Protein AF-A0AAV5TNG4-F1 (afdb_monomer)

Nearest PDB structures (foldseek):
  4ysm-assembly2_B  TM=7.102E-01  e=3.622E-01  Eimeria tenella
  7pjd-assembly3_C  TM=7.532E-01  e=1.920E+00  Bombyx mori
  7pjd-assembly6_F  TM=7.619E-01  e=2.163E+00  Bombyx mori
  5bpj-assembly1_A  TM=7.374E-01  e=2.436E+00  Beroe abyssicola
  7wr5-assembly1_B  TM=5.360E-01  e=6.191E-01  Homo sapiens

Secondary structure (DSSP, 8-state):
--HHHHHHHHHHHHHHHHHHHHHH-----PPS-SSPPPHHHHHHHHHH-SS-SSEE-HHHHTTTTTT--HHHHHHHHHHH--SS-SSSEEHHHHHH-TTT--

Structure (mmCIF, N/CA/C/O backbone):
data_AF-A0AAV5TNG4-F1
#
_entry.id   AF-A0AAV5TNG4-F1
#
loop_
_atom_site.group_PDB
_atom_site.id
_atom_site.type_symbol
_atom_site.label_atom_id
_atom_site.label_alt_id
_atom_site.label_comp_id
_atom_site.label_asym_id
_atom_site.label_entity_id
_atom_site.label_seq_id
_atom_site.pdbx_PDB_ins_code
_atom_site.Cartn_x
_atom_site.Cartn_y
_atom_site.Cartn_z
_atom_site.occupancy
_atom_site.B_iso_or_equiv
_atom_site.auth_seq_id
_atom_site.auth_comp_id
_atom_site.auth_asym_id
_atom_site.auth_atom_id
_atom_site.pdbx_PDB_model_num
ATOM 1 N N . CYS A 1 1 ? 5.721 2.495 -16.592 1.00 83.38 1 CYS A N 1
ATOM 2 C CA . CYS A 1 1 ? 5.482 3.622 -15.697 1.00 83.38 1 CYS A CA 1
ATOM 3 C C . CYS A 1 1 ? 6.825 4.276 -15.445 1.00 83.38 1 CYS A C 1
ATOM 5 O O . CYS A 1 1 ? 7.835 3.580 -15.413 1.00 83.38 1 CYS A O 1
ATOM 7 N N . SER A 1 2 ? 6.889 5.601 -15.359 1.00 88.12 2 SER A N 1
ATOM 8 C CA . SER A 1 2 ? 8.115 6.269 -14.910 1.00 88.12 2 SER A CA 1
ATOM 9 C C . SER A 1 2 ? 8.222 6.209 -13.383 1.00 88.12 2 SER A C 1
ATOM 11 O O . SER A 1 2 ? 7.203 6.202 -12.696 1.00 88.12 2 SER A O 1
ATOM 13 N N . MET A 1 3 ? 9.440 6.245 -12.833 1.00 86.12 3 MET A N 1
ATOM 14 C CA . MET A 1 3 ? 9.638 6.250 -11.374 1.00 86.12 3 MET A CA 1
ATOM 15 C C . MET A 1 3 ? 8.903 7.416 -10.687 1.00 86.12 3 MET A C 1
ATOM 17 O O . MET A 1 3 ? 8.356 7.270 -9.600 1.00 86.12 3 MET A O 1
ATOM 21 N N . ASN A 1 4 ? 8.796 8.566 -11.361 1.00 87.75 4 ASN A N 1
ATOM 22 C CA . ASN A 1 4 ? 8.008 9.705 -10.881 1.00 87.75 4 ASN A CA 1
ATOM 23 C C . ASN A 1 4 ? 6.515 9.378 -10.735 1.00 87.75 4 ASN A C 1
ATOM 25 O O . ASN A 1 4 ? 5.850 9.893 -9.839 1.00 87.75 4 ASN A O 1
ATOM 29 N N . GLU A 1 5 ? 5.968 8.546 -11.620 1.00 87.25 5 GLU A N 1
ATOM 30 C CA . GLU A 1 5 ? 4.573 8.124 -11.549 1.00 87.25 5 GLU A CA 1
ATOM 31 C C . GLU A 1 5 ? 4.349 7.089 -10.442 1.00 87.25 5 GLU A C 1
ATOM 33 O O . GLU A 1 5 ? 3.346 7.205 -9.738 1.00 87.25 5 GLU A O 1
ATOM 38 N N . VAL A 1 6 ? 5.286 6.153 -10.239 1.00 87.25 6 VAL A N 1
ATOM 39 C CA . VAL A 1 6 ? 5.261 5.180 -9.127 1.00 87.25 6 VAL A CA 1
ATOM 40 C C . VAL A 1 6 ? 5.341 5.903 -7.780 1.00 87.25 6 VAL A C 1
ATOM 42 O O . VAL A 1 6 ? 4.446 5.756 -6.949 1.00 87.25 6 VAL A O 1
ATOM 45 N N . ASN A 1 7 ? 6.311 6.807 -7.614 1.00 86.44 7 ASN A N 1
ATOM 46 C CA . ASN A 1 7 ? 6.413 7.677 -6.435 1.00 86.44 7 ASN A CA 1
ATOM 47 C C . ASN A 1 7 ? 5.150 8.524 -6.243 1.00 86.44 7 ASN A C 1
ATOM 49 O O . ASN A 1 7 ? 4.711 8.774 -5.126 1.00 86.44 7 ASN A O 1
ATOM 53 N N . GLY A 1 8 ? 4.525 8.960 -7.338 1.00 85.50 8 GLY A N 1
ATOM 54 C CA . GLY A 1 8 ? 3.255 9.672 -7.289 1.00 85.50 8 GLY A CA 1
ATOM 55 C C . GLY A 1 8 ? 2.109 8.826 -6.726 1.00 85.50 8 GLY A C 1
ATOM 56 O O . GLY A 1 8 ? 1.241 9.380 -6.055 1.00 85.50 8 GLY A O 1
ATOM 57 N N . VAL A 1 9 ? 2.071 7.517 -6.999 1.00 82.56 9 VAL A N 1
ATOM 58 C CA . VAL A 1 9 ? 1.090 6.586 -6.409 1.00 82.56 9 VAL A CA 1
ATOM 59 C C . VAL A 1 9 ? 1.332 6.456 -4.906 1.00 82.56 9 VAL A C 1
ATOM 61 O O . VAL A 1 9 ? 0.407 6.712 -4.135 1.00 82.56 9 VAL A O 1
ATOM 64 N N . ALA A 1 10 ? 2.571 6.170 -4.500 1.00 81.88 10 ALA A N 1
ATOM 65 C CA . ALA A 1 10 ? 2.954 6.027 -3.095 1.00 81.88 10 ALA A CA 1
ATOM 66 C C . ALA A 1 10 ? 2.693 7.310 -2.279 1.00 81.88 10 ALA A C 1
ATOM 68 O O . ALA A 1 10 ? 2.022 7.279 -1.251 1.00 81.88 10 ALA A O 1
ATOM 69 N N . ASN A 1 11 ? 3.084 8.478 -2.796 1.00 82.94 11 ASN A N 1
ATOM 70 C CA . ASN A 1 11 ? 2.843 9.758 -2.125 1.00 82.94 11 ASN A CA 1
ATOM 71 C C . ASN A 1 11 ? 1.351 10.063 -1.944 1.00 82.94 11 ASN A C 1
ATOM 73 O O . ASN A 1 11 ? 0.944 10.582 -0.907 1.00 82.94 11 ASN A O 1
ATOM 77 N N . ARG A 1 12 ? 0.506 9.752 -2.938 1.00 81.19 12 ARG A N 1
ATOM 78 C CA . ARG A 1 12 ? -0.948 9.944 -2.799 1.00 81.19 12 ARG A CA 1
ATOM 79 C C . ARG A 1 12 ? -1.533 9.038 -1.723 1.00 81.19 12 ARG A C 1
ATOM 81 O O . ARG A 1 12 ? -2.407 9.489 -0.987 1.00 81.19 12 ARG A O 1
ATOM 88 N N . LEU A 1 13 ? -1.045 7.804 -1.630 1.00 76.44 13 LEU A N 1
ATOM 89 C CA . LEU A 1 13 ? -1.436 6.865 -0.589 1.00 76.44 13 LEU A CA 1
ATOM 90 C C . LEU A 1 13 ? -1.077 7.401 0.803 1.00 76.44 13 LEU A C 1
ATOM 92 O O . LEU A 1 13 ? -1.952 7.464 1.662 1.00 76.44 13 LEU A O 1
ATOM 96 N N . LEU A 1 14 ? 0.164 7.850 1.004 1.00 75.44 14 LEU A N 1
ATOM 97 C CA . LEU A 1 14 ? 0.624 8.418 2.277 1.00 75.44 14 LEU A CA 1
ATOM 98 C C . LEU A 1 14 ? -0.117 9.713 2.657 1.00 75.44 14 LEU A C 1
ATOM 100 O O . LEU A 1 14 ? -0.401 9.973 3.825 1.00 75.44 14 LEU A O 1
ATOM 104 N N . LEU A 1 15 ? -0.456 10.555 1.680 1.00 76.12 15 LEU A N 1
ATOM 105 C CA . LEU A 1 15 ? -1.244 11.765 1.934 1.00 76.12 15 LEU A CA 1
ATOM 106 C C . LEU A 1 15 ? -2.677 11.427 2.347 1.00 76.12 15 LEU A C 1
ATOM 108 O O . LEU A 1 15 ? -3.189 11.988 3.318 1.00 76.12 15 LEU A O 1
ATOM 112 N N . TRP A 1 16 ? -3.315 10.504 1.625 1.00 73.62 16 TRP A N 1
ATOM 113 C CA . TRP A 1 16 ? -4.653 10.032 1.960 1.00 73.62 16 TRP A CA 1
ATOM 114 C C . TRP A 1 16 ? -4.667 9.369 3.337 1.00 73.62 16 TRP A C 1
ATOM 116 O O . TRP A 1 16 ? -5.536 9.664 4.153 1.00 73.62 16 TRP A O 1
ATOM 126 N N . SER A 1 17 ? -3.671 8.542 3.639 1.00 70.81 17 SER A N 1
ATOM 127 C CA . SER A 1 17 ? -3.599 7.841 4.911 1.00 70.81 17 SER A CA 1
ATOM 128 C C . SER A 1 17 ? -3.462 8.755 6.104 1.00 70.81 17 SER A C 1
ATOM 130 O O . SER A 1 17 ? -4.199 8.595 7.066 1.00 70.81 17 SER A O 1
ATOM 132 N N . ASN A 1 18 ? -2.582 9.750 6.035 1.00 69.94 18 ASN A N 1
ATOM 133 C CA . ASN A 1 18 ? -2.420 10.711 7.112 1.00 69.94 18 ASN A CA 1
ATOM 134 C C . ASN A 1 18 ? -3.714 11.502 7.335 1.00 69.94 18 ASN A C 1
ATOM 136 O O . ASN A 1 18 ? -4.076 11.769 8.478 1.00 69.94 18 ASN A O 1
ATOM 140 N N . GLN A 1 19 ? -4.445 11.817 6.260 1.00 71.38 19 GLN A N 1
ATOM 141 C CA . GLN A 1 19 ? -5.730 12.502 6.350 1.00 71.38 19 GLN A CA 1
ATOM 142 C C . GLN A 1 19 ? -6.834 1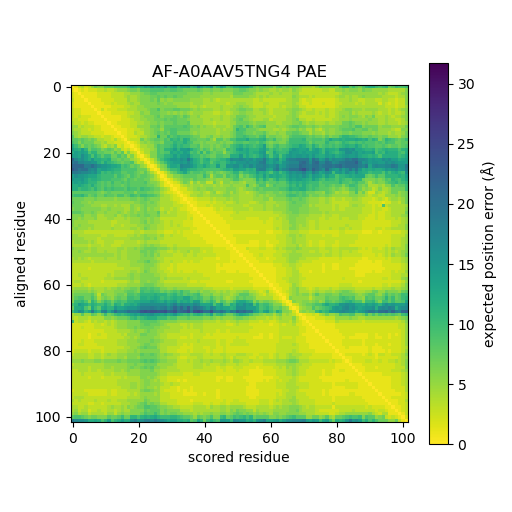1.622 6.950 1.00 71.38 19 GLN A C 1
ATOM 144 O O . GLN A 1 19 ? -7.645 12.120 7.728 1.00 71.38 19 GLN A O 1
ATOM 149 N N . ILE A 1 20 ? -6.922 10.340 6.585 1.00 68.06 20 ILE A N 1
ATOM 150 C CA . ILE A 1 20 ? -7.987 9.469 7.098 1.00 68.06 20 ILE A CA 1
ATOM 151 C C . ILE A 1 20 ? -7.643 8.910 8.480 1.00 68.06 20 ILE A C 1
ATOM 153 O O . ILE A 1 20 ? -8.508 8.924 9.351 1.00 68.06 20 ILE A O 1
ATOM 157 N N . HIS A 1 21 ? -6.396 8.508 8.728 1.00 66.31 21 HIS A N 1
ATOM 158 C CA . HIS A 1 21 ? -5.957 7.996 10.027 1.00 66.31 21 HIS A CA 1
ATOM 159 C C . HIS A 1 21 ? -6.093 9.054 11.133 1.00 66.31 21 HIS A C 1
ATOM 161 O O . HIS A 1 21 ? -6.603 8.753 12.212 1.00 66.31 21 HIS A O 1
ATOM 167 N N . SER A 1 22 ? -5.763 10.328 10.856 1.00 63.56 22 SER A N 1
ATOM 168 C CA . SER A 1 22 ? -5.993 11.405 11.834 1.00 6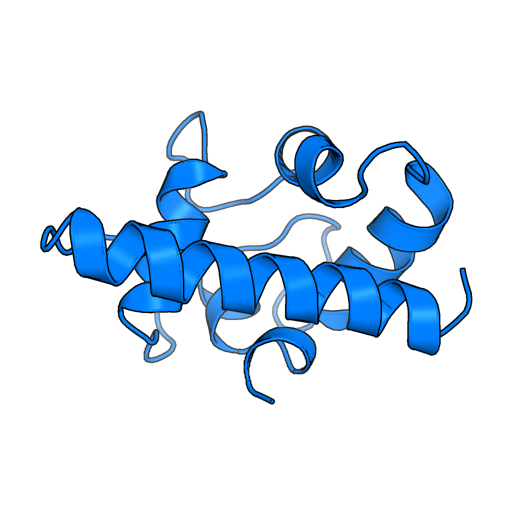3.56 22 SER A CA 1
ATOM 169 C C . SER A 1 22 ? -7.474 11.600 12.169 1.00 63.56 22 SER A C 1
ATOM 171 O O . SER A 1 22 ? -7.800 12.119 13.233 1.00 63.56 22 SER A O 1
ATOM 173 N N . ASN A 1 23 ? -8.368 11.228 11.248 1.00 60.34 23 ASN A N 1
ATOM 174 C CA . ASN A 1 23 ? -9.813 11.348 11.412 1.00 60.34 23 ASN A CA 1
ATOM 175 C C . ASN A 1 23 ? -10.446 10.092 12.028 1.00 60.34 23 ASN A C 1
ATOM 177 O O . ASN A 1 23 ? -11.500 10.212 12.649 1.00 60.34 23 ASN A O 1
ATOM 181 N N . SER A 1 24 ? -9.842 8.909 11.859 1.00 63.28 24 SER A N 1
ATOM 182 C CA . SER A 1 24 ? -10.340 7.666 12.453 1.00 63.28 24 SER A CA 1
ATOM 183 C C . SER A 1 24 ? -9.960 7.557 13.927 1.00 63.28 24 SER A C 1
ATOM 185 O O . SER A 1 24 ? -10.811 7.182 14.728 1.00 63.28 24 SER A O 1
ATOM 187 N N . GLY A 1 25 ? -8.717 7.895 14.297 1.00 62.72 25 GLY A N 1
ATOM 188 C CA . GLY A 1 25 ? -8.205 7.760 15.668 1.00 62.72 25 GLY A CA 1
ATOM 189 C C . GLY A 1 25 ? -8.259 6.328 16.220 1.00 62.72 25 GLY A C 1
ATOM 190 O O . GLY A 1 25 ? -8.239 6.143 17.436 1.00 62.72 25 GLY A O 1
ATOM 191 N N . ILE A 1 26 ? -8.387 5.330 15.339 1.00 64.88 26 ILE A N 1
ATOM 192 C CA . ILE A 1 26 ? -8.482 3.910 15.683 1.00 64.88 26 ILE A CA 1
ATOM 193 C C . ILE A 1 26 ? -7.242 3.219 15.131 1.00 64.88 26 ILE A C 1
ATOM 195 O O . ILE A 1 26 ? -7.115 3.072 13.916 1.00 64.88 26 ILE A O 1
ATOM 199 N N . ASP A 1 27 ? -6.377 2.758 16.029 1.00 68.44 27 ASP A N 1
ATOM 200 C CA . ASP A 1 27 ? -5.309 1.825 15.686 1.00 68.44 27 ASP A CA 1
ATOM 201 C C . ASP A 1 27 ? -5.923 0.453 15.372 1.00 68.44 27 ASP A C 1
ATOM 203 O O . ASP A 1 27 ? -6.832 -0.011 16.070 1.00 68.44 27 ASP A O 1
ATOM 207 N N . VAL A 1 28 ? -5.431 -0.208 14.323 1.00 71.56 28 VAL A N 1
ATOM 208 C CA . VAL A 1 28 ? -5.894 -1.547 13.936 1.00 71.56 28 VAL A CA 1
ATOM 209 C C . VAL A 1 28 ? -4.899 -2.585 14.432 1.00 71.56 28 VAL A C 1
ATOM 211 O O . VAL A 1 28 ? -3.687 -2.412 14.301 1.00 71.56 28 VAL A O 1
ATOM 214 N N . ALA A 1 29 ? -5.412 -3.669 15.014 1.00 71.44 29 ALA A N 1
ATOM 215 C CA . ALA A 1 29 ? -4.588 -4.823 15.338 1.00 71.44 29 ALA A CA 1
ATOM 216 C C . ALA A 1 29 ? -4.214 -5.534 14.037 1.00 71.44 29 ALA A C 1
ATOM 218 O O . ALA A 1 29 ? -5.078 -6.052 13.334 1.00 71.44 29 ALA A O 1
ATOM 219 N N . LEU A 1 30 ? -2.925 -5.527 13.728 1.00 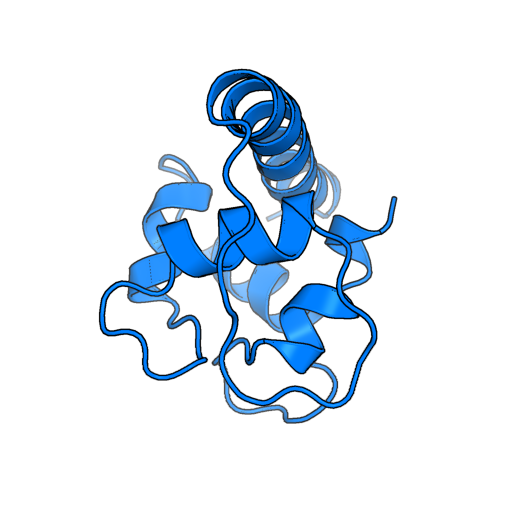74.56 30 LEU A N 1
ATOM 220 C CA . LEU A 1 30 ? -2.384 -6.189 12.557 1.00 74.56 30 LEU A CA 1
ATOM 221 C C . LEU A 1 30 ? -2.236 -7.703 12.774 1.00 74.56 30 LEU A C 1
ATOM 223 O O . LEU A 1 30 ? -2.056 -8.141 13.919 1.00 74.56 30 LEU A O 1
ATOM 227 N N . PRO A 1 31 ? -2.220 -8.496 11.688 1.00 78.69 31 PRO A N 1
ATOM 228 C CA . PRO A 1 31 ? -1.659 -9.841 11.703 1.00 78.69 31 PRO A CA 1
ATOM 229 C C . PRO A 1 31 ? -0.234 -9.863 12.281 1.00 78.69 31 PRO A C 1
ATOM 231 O O . PRO A 1 31 ? 0.443 -8.834 12.392 1.00 78.69 31 PRO A O 1
ATOM 234 N N . SER A 1 32 ? 0.223 -11.052 12.683 1.00 81.88 32 SER A N 1
ATOM 235 C CA . SER A 1 32 ? 1.571 -11.232 13.231 1.00 81.88 32 SER A CA 1
ATOM 236 C C . SER A 1 32 ? 2.622 -10.766 12.225 1.00 81.88 32 SER A C 1
ATOM 238 O O . SER A 1 32 ? 2.652 -11.265 11.107 1.00 81.88 32 SER A O 1
ATOM 240 N N . HIS A 1 33 ? 3.495 -9.859 12.653 1.00 84.75 33 HIS A N 1
ATOM 241 C CA . HIS A 1 33 ? 4.532 -9.242 11.828 1.00 84.75 33 HIS A CA 1
ATOM 242 C C . HIS A 1 33 ? 5.823 -9.082 12.640 1.00 84.75 33 HIS A C 1
ATOM 244 O O . HIS A 1 33 ? 5.787 -8.996 13.873 1.00 84.75 33 HIS A O 1
ATOM 250 N N . SER A 1 34 ? 6.965 -9.095 11.959 1.00 88.44 34 SER A N 1
ATOM 251 C CA . SER A 1 34 ? 8.303 -9.054 12.558 1.00 88.44 34 SER A CA 1
ATOM 252 C C . SER A 1 34 ? 8.952 -7.669 12.483 1.00 88.44 34 SER A C 1
ATOM 254 O O . SER A 1 34 ? 9.868 -7.385 13.260 1.00 88.44 34 SER A O 1
ATOM 256 N N . ILE A 1 35 ? 8.491 -6.808 11.572 1.00 88.56 35 ILE A N 1
ATOM 257 C CA . ILE A 1 35 ? 9.061 -5.483 11.308 1.00 88.56 35 ILE A CA 1
ATOM 258 C C . ILE A 1 35 ? 8.221 -4.392 11.979 1.00 88.56 35 ILE A C 1
ATOM 260 O O . ILE A 1 35 ? 7.008 -4.350 11.786 1.00 88.56 35 ILE A O 1
ATOM 264 N N . PRO A 1 36 ? 8.822 -3.469 12.759 1.00 87.44 36 PRO A N 1
ATOM 265 C CA . PRO A 1 36 ? 8.081 -2.366 13.360 1.00 87.44 36 PRO A CA 1
ATOM 266 C C . PRO A 1 36 ? 7.309 -1.564 12.310 1.00 87.44 36 PRO A C 1
ATOM 268 O O . PRO A 1 36 ? 7.905 -0.912 11.457 1.00 87.44 36 PRO A O 1
ATOM 271 N N . CYS A 1 37 ? 5.983 -1.567 12.412 1.00 85.81 37 CYS A N 1
ATOM 272 C CA . CYS A 1 37 ? 5.142 -0.849 11.469 1.00 85.81 37 CYS A CA 1
ATOM 273 C C . CYS A 1 37 ? 4.705 0.509 12.011 1.00 85.81 37 CYS A C 1
ATOM 275 O O . CYS A 1 37 ? 4.235 0.625 13.147 1.00 85.81 37 CYS A O 1
ATOM 277 N N . HIS A 1 38 ? 4.801 1.551 11.185 1.00 83.50 38 HIS A N 1
ATOM 278 C CA . HIS A 1 38 ? 4.226 2.844 11.537 1.00 83.50 38 HIS A CA 1
ATOM 279 C C . HIS A 1 38 ? 2.687 2.728 11.632 1.00 83.50 38 HIS A C 1
ATOM 281 O O . HIS A 1 38 ? 2.081 2.181 10.708 1.00 83.50 38 HIS A O 1
ATOM 287 N N . PRO A 1 39 ? 2.018 3.270 12.673 1.00 79.12 39 PRO A N 1
ATOM 288 C CA . PRO A 1 39 ? 0.570 3.106 12.864 1.00 79.12 39 PRO A CA 1
ATOM 289 C C . PRO A 1 39 ? -0.282 3.538 11.665 1.00 79.12 39 PRO A C 1
ATOM 291 O O . PRO A 1 39 ? -1.220 2.842 11.293 1.00 79.12 39 PRO A O 1
ATOM 294 N N . SER A 1 40 ? 0.074 4.641 10.991 1.00 76.75 40 SER A N 1
ATOM 295 C CA . SER A 1 40 ? -0.626 5.040 9.760 1.00 76.75 40 SER A CA 1
ATOM 296 C C . SER A 1 40 ? -0.442 4.020 8.632 1.00 76.75 40 SER A C 1
ATOM 298 O O . SER A 1 40 ? -1.388 3.774 7.896 1.00 76.75 40 SER A O 1
ATOM 300 N N . SER A 1 41 ? 0.741 3.411 8.493 1.00 82.69 41 SER A N 1
ATOM 301 C CA . SER A 1 41 ? 1.006 2.393 7.465 1.00 82.69 41 SER A CA 1
ATOM 302 C C . SER A 1 41 ? 0.230 1.113 7.756 1.00 82.69 41 SER A C 1
ATOM 304 O O . SER A 1 41 ? -0.420 0.584 6.858 1.00 82.69 41 SER A O 1
ATOM 306 N N . ALA A 1 42 ? 0.222 0.687 9.021 1.00 83.88 42 ALA A N 1
ATOM 307 C CA . ALA A 1 42 ? -0.587 -0.415 9.528 1.00 83.88 42 ALA A CA 1
ATOM 308 C C . ALA A 1 42 ? -2.086 -0.201 9.263 1.00 83.88 42 ALA A C 1
ATOM 310 O O . ALA A 1 42 ? -2.782 -1.081 8.757 1.00 83.88 42 ALA A O 1
ATOM 311 N N . TRP A 1 43 ? -2.586 0.999 9.561 1.00 83.06 43 TRP A N 1
ATOM 312 C CA . TRP A 1 43 ? -3.983 1.340 9.337 1.00 83.06 43 TRP A CA 1
ATOM 313 C C . TRP A 1 43 ? -4.345 1.251 7.850 1.00 83.06 43 TRP A C 1
ATOM 315 O O . TRP A 1 43 ? -5.334 0.609 7.515 1.00 83.06 43 TRP A O 1
ATOM 325 N N . ILE A 1 44 ? -3.530 1.811 6.948 1.00 84.50 44 ILE A N 1
ATOM 326 C CA . ILE A 1 44 ? -3.776 1.715 5.497 1.00 84.50 44 ILE A CA 1
ATOM 327 C C . ILE A 1 44 ? -3.795 0.271 5.029 1.00 84.50 44 ILE A C 1
ATOM 329 O O . ILE A 1 44 ? -4.683 -0.084 4.265 1.00 84.50 44 ILE A O 1
ATOM 333 N N . PHE A 1 45 ? -2.822 -0.532 5.469 1.00 89.44 45 PHE A N 1
ATOM 334 C CA . PHE A 1 45 ? -2.714 -1.935 5.090 1.00 89.44 45 PHE A CA 1
ATOM 335 C C . PHE A 1 45 ? -4.047 -2.648 5.331 1.00 89.44 45 PHE A C 1
ATOM 337 O O . PHE A 1 45 ? -4.617 -3.211 4.406 1.00 89.44 45 PHE A O 1
ATOM 344 N N . SER A 1 46 ? -4.627 -2.469 6.523 1.00 87.56 46 SER A N 1
ATOM 345 C CA . SER A 1 46 ? -5.932 -3.047 6.877 1.00 87.56 46 SER A CA 1
ATOM 346 C C . SER A 1 46 ? -7.116 -2.551 6.033 1.00 87.56 46 SER A C 1
ATOM 348 O O . SER A 1 46 ? -8.180 -3.158 6.048 1.00 87.56 46 SER A O 1
ATOM 350 N N . GLN A 1 47 ? -6.985 -1.414 5.341 1.00 86.69 47 GLN A N 1
ATOM 351 C CA . GLN A 1 47 ? -8.018 -0.939 4.414 1.00 86.69 47 GLN A CA 1
ATOM 352 C C . GLN A 1 47 ? -7.921 -1.619 3.045 1.00 86.69 47 GLN A C 1
ATOM 354 O O . GLN A 1 47 ? -8.909 -1.620 2.310 1.00 86.69 47 GLN A O 1
ATOM 359 N N . PHE A 1 48 ? -6.742 -2.139 2.689 1.00 89.06 48 PHE A N 1
ATOM 360 C CA . PHE A 1 48 ? -6.504 -2.848 1.433 1.00 89.06 48 PHE A CA 1
ATOM 361 C C . PHE A 1 48 ? -6.621 -4.363 1.580 1.00 89.06 48 PHE A C 1
ATOM 363 O O . PHE A 1 48 ? -7.131 -4.980 0.653 1.00 89.06 48 PHE A O 1
ATOM 370 N N . ASP A 1 49 ? -6.205 -4.917 2.720 1.00 90.88 49 ASP A N 1
ATOM 371 C CA . ASP A 1 49 ? -6.295 -6.341 3.063 1.00 90.88 49 ASP A CA 1
ATOM 372 C C . ASP A 1 49 ? -7.763 -6.722 3.316 1.00 90.88 49 ASP A C 1
ATOM 374 O O . ASP A 1 49 ? -8.299 -6.612 4.424 1.00 90.88 49 ASP A O 1
ATOM 378 N N . GLY A 1 50 ? -8.471 -7.044 2.234 1.00 87.56 50 GLY A N 1
ATOM 379 C CA . GLY A 1 50 ? -9.925 -7.171 2.237 1.00 87.56 50 GLY A CA 1
ATOM 380 C C . GLY A 1 50 ? -10.404 -8.48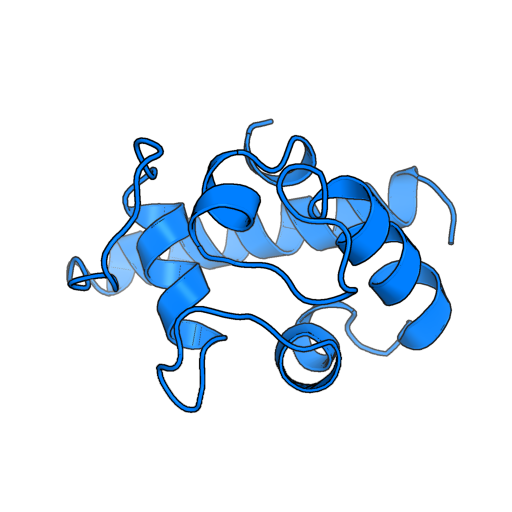2 2.851 1.00 87.56 50 GLY A C 1
ATOM 381 O O . GLY A 1 50 ? -11.510 -8.537 3.403 1.00 87.56 50 GLY A O 1
ATOM 382 N N . ASP A 1 51 ? -9.590 -9.531 2.756 1.00 90.88 51 ASP A N 1
ATOM 383 C CA . ASP A 1 51 ? -9.863 -10.847 3.326 1.00 90.88 51 ASP A CA 1
ATOM 384 C C . ASP A 1 51 ? -9.109 -11.123 4.642 1.00 90.88 51 ASP A C 1
ATOM 386 O O . ASP A 1 51 ? -9.456 -12.084 5.335 1.00 90.88 51 ASP A O 1
ATOM 390 N N . ASN A 1 52 ? -8.252 -10.193 5.082 1.00 89.50 52 ASN A N 1
ATOM 391 C CA . ASN A 1 52 ? -7.483 -10.231 6.330 1.00 89.50 52 ASN A CA 1
ATOM 392 C C . ASN A 1 52 ? -6.525 -11.425 6.400 1.00 89.50 52 ASN A C 1
ATOM 394 O O . ASN A 1 52 ? -6.366 -12.032 7.469 1.00 89.50 52 ASN A O 1
ATOM 398 N N . ASP A 1 53 ? -5.922 -11.793 5.269 1.00 91.75 53 ASP A N 1
ATOM 399 C CA . ASP A 1 53 ? -4.941 -12.875 5.206 1.00 91.75 53 ASP A CA 1
ATOM 400 C C . ASP A 1 53 ? -3.508 -12.409 5.536 1.00 91.75 53 ASP A C 1
ATOM 402 O O . ASP A 1 53 ? -2.636 -13.243 5.808 1.00 91.75 53 ASP A O 1
ATOM 406 N N . GLY A 1 54 ? -3.290 -11.091 5.634 1.00 92.75 54 GLY A N 1
ATOM 407 C CA . GLY A 1 54 ? -1.994 -10.483 5.927 1.00 92.75 54 GLY A CA 1
ATOM 408 C C . GLY A 1 54 ? -1.112 -10.251 4.701 1.00 92.75 54 GLY A C 1
ATOM 409 O O . GLY A 1 54 ? 0.068 -9.925 4.872 1.00 92.75 54 GLY A O 1
ATOM 410 N N . PHE A 1 55 ? -1.674 -10.369 3.499 1.00 95.19 55 PHE A N 1
ATOM 411 C CA . PHE A 1 55 ? -1.030 -10.108 2.221 1.00 95.19 55 PHE A CA 1
ATOM 412 C C . PHE A 1 55 ? -1.889 -9.167 1.372 1.00 95.19 55 PHE A C 1
ATOM 414 O O . PHE A 1 55 ? -3.108 -9.154 1.446 1.00 95.19 55 PHE A O 1
ATOM 421 N N . LEU A 1 56 ? -1.243 -8.358 0.534 1.00 94.00 56 LEU A N 1
ATOM 422 C CA . LEU A 1 56 ? -1.923 -7.543 -0.465 1.00 94.00 56 LEU A CA 1
ATOM 423 C C . LEU A 1 56 ? -1.645 -8.110 -1.846 1.00 94.00 56 LEU A C 1
ATOM 425 O O . LEU A 1 56 ? -0.515 -8.1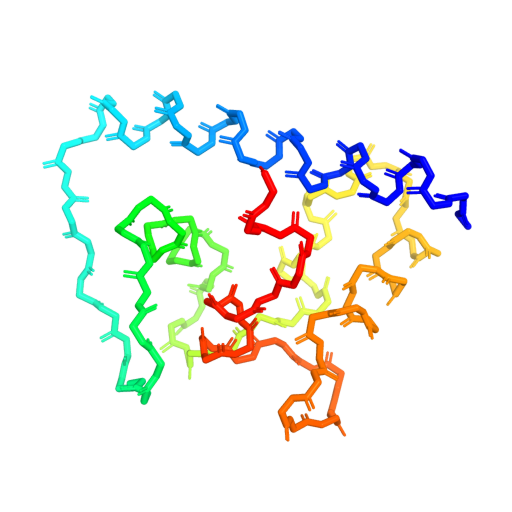04 -2.341 1.00 94.00 56 LEU A O 1
ATOM 429 N N . THR A 1 57 ? -2.707 -8.556 -2.496 1.00 94.12 57 THR A N 1
ATOM 430 C CA . THR A 1 57 ? -2.673 -9.022 -3.876 1.00 94.12 57 THR A CA 1
ATOM 431 C C . THR A 1 57 ? -2.654 -7.843 -4.859 1.00 94.12 57 THR A C 1
ATOM 433 O O . THR A 1 57 ? -3.142 -6.744 -4.559 1.00 94.12 57 THR A O 1
ATOM 436 N N . PRO A 1 58 ? -2.223 -8.057 -6.119 1.00 91.56 58 PRO A N 1
ATOM 437 C CA . PRO A 1 58 ? -2.388 -7.054 -7.173 1.00 91.56 58 PRO A CA 1
ATOM 438 C C . PRO A 1 58 ? -3.844 -6.588 -7.339 1.00 91.56 58 PRO A C 1
ATOM 440 O O . PRO A 1 58 ? -4.101 -5.446 -7.719 1.00 91.56 58 PRO A O 1
ATOM 443 N N . THR A 1 59 ? -4.814 -7.460 -7.048 1.00 90.06 59 THR A N 1
ATOM 444 C CA . THR A 1 59 ? -6.240 -7.128 -7.151 1.00 90.06 59 THR A CA 1
ATOM 445 C C . THR A 1 59 ? -6.661 -6.134 -6.074 1.00 90.06 59 THR A C 1
ATOM 447 O O . THR A 1 59 ? -7.397 -5.197 -6.375 1.00 90.06 59 THR A O 1
ATOM 450 N N . GLU A 1 60 ? -6.172 -6.282 -4.847 1.00 91.00 60 GLU A N 1
ATOM 451 C CA . GLU A 1 60 ? -6.461 -5.350 -3.750 1.00 91.00 60 GLU A CA 1
ATOM 452 C C . GLU A 1 60 ? -5.779 -3.999 -3.971 1.00 91.00 60 GLU A C 1
ATOM 454 O O . GLU A 1 60 ? -6.386 -2.935 -3.814 1.00 91.00 60 GLU A O 1
ATOM 459 N N . LEU A 1 61 ? -4.545 -4.032 -4.472 1.00 88.44 61 LEU A N 1
ATOM 460 C CA . LEU A 1 61 ? -3.752 -2.844 -4.766 1.00 88.44 61 LEU A CA 1
ATOM 461 C C . LEU A 1 61 ? -4.216 -2.098 -6.031 1.00 88.44 61 LEU A C 1
ATOM 463 O O . LEU A 1 61 ? -3.837 -0.943 -6.242 1.00 88.44 61 LEU A O 1
ATOM 467 N N . ILE A 1 62 ? -5.066 -2.685 -6.883 1.00 84.75 62 ILE A N 1
ATOM 468 C CA . ILE A 1 62 ? -5.461 -2.061 -8.160 1.00 84.75 62 ILE A CA 1
ATOM 469 C C . ILE A 1 62 ? -6.205 -0.732 -7.984 1.00 84.75 62 ILE A C 1
ATOM 471 O O . ILE A 1 62 ? -6.174 0.135 -8.867 1.00 84.75 62 ILE A O 1
ATOM 475 N N . SER A 1 63 ? -6.851 -0.551 -6.833 1.00 77.19 63 SER A N 1
ATOM 476 C CA . SER A 1 63 ? -7.536 0.689 -6.466 1.00 77.19 63 SER A CA 1
ATOM 477 C C . SER A 1 63 ? -6.557 1.857 -6.265 1.00 77.19 63 SER A C 1
ATOM 479 O O . SER A 1 63 ? -6.934 3.009 -6.484 1.00 77.19 63 SER A O 1
ATOM 481 N N . LEU A 1 64 ? -5.283 1.584 -5.948 1.00 74.25 64 LEU A N 1
ATOM 482 C CA . LEU A 1 64 ? -4.236 2.592 -5.722 1.00 74.25 64 LEU A CA 1
ATOM 483 C C . LEU A 1 64 ? -3.842 3.361 -6.974 1.00 74.25 64 LEU A C 1
ATOM 485 O O . LEU A 1 64 ? -3.604 4.573 -6.962 1.00 74.25 64 LEU A O 1
ATOM 489 N N . VAL A 1 65 ? -3.750 2.637 -8.079 1.00 72.81 65 VAL A N 1
ATOM 490 C CA . VAL A 1 65 ? -3.148 3.128 -9.319 1.00 72.81 65 VAL A CA 1
ATOM 491 C C . VAL A 1 65 ? -4.129 3.915 -10.193 1.00 72.81 65 VAL A C 1
ATOM 493 O O . VAL A 1 65 ? -3.738 4.444 -11.234 1.00 72.81 65 VAL A O 1
ATOM 496 N N . GLY A 1 66 ? -5.389 4.068 -9.759 1.00 67.56 66 GLY A N 1
ATOM 497 C CA . GLY A 1 66 ? -6.294 5.126 -10.228 1.00 67.56 66 GLY A CA 1
ATOM 498 C C . GLY A 1 66 ? -6.402 5.253 -11.753 1.00 67.56 66 GLY A C 1
ATOM 499 O O . GLY A 1 66 ? -6.261 6.344 -12.299 1.00 67.56 66 GLY A O 1
ATOM 500 N N . GLY A 1 67 ? -6.604 4.136 -12.458 1.00 63.31 67 GLY A N 1
ATOM 501 C CA . GLY A 1 67 ? -6.762 4.102 -13.919 1.00 63.31 67 GLY A CA 1
ATOM 502 C C . GLY A 1 67 ? -5.470 3.909 -14.728 1.00 63.31 67 GLY A C 1
ATOM 503 O O . GLY A 1 67 ? -5.558 3.496 -15.882 1.00 63.31 67 GLY A O 1
ATOM 504 N N . LYS A 1 68 ? -4.280 4.093 -14.140 1.00 63.38 68 LYS A N 1
ATOM 505 C CA . LYS A 1 68 ? -2.981 3.742 -14.751 1.00 63.38 68 LYS 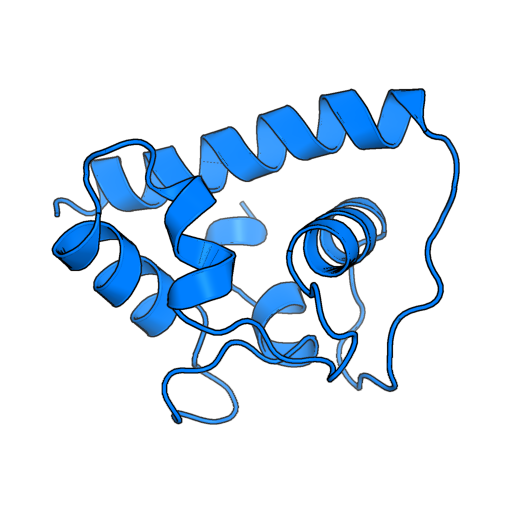A CA 1
ATOM 506 C C . LYS A 1 68 ? -2.514 2.379 -14.238 1.00 63.38 68 LYS A C 1
ATOM 508 O O . LYS A 1 68 ? -1.603 2.298 -13.427 1.00 63.38 68 LYS A O 1
ATOM 513 N N . ARG A 1 69 ? -3.234 1.321 -14.622 1.00 68.00 69 ARG A N 1
ATOM 514 C CA . ARG A 1 69 ? -3.332 0.122 -13.778 1.00 68.00 69 ARG A CA 1
ATOM 515 C C . ARG A 1 69 ? -2.107 -0.792 -13.779 1.00 68.00 69 ARG A C 1
ATOM 517 O O . ARG A 1 69 ? -1.406 -0.813 -12.784 1.00 68.00 69 ARG A O 1
ATOM 524 N N . GLU A 1 70 ? -1.827 -1.538 -14.839 1.00 76.00 70 GLU A N 1
ATOM 525 C CA . GLU A 1 70 ? -0.906 -2.682 -14.691 1.00 76.00 70 GLU A CA 1
ATOM 526 C C . GLU A 1 70 ? 0.569 -2.294 -14.556 1.00 76.00 70 GLU A C 1
ATOM 528 O O . GLU A 1 70 ? 1.244 -2.761 -13.646 1.00 76.00 70 GLU A O 1
ATOM 533 N N . GLU A 1 71 ? 1.082 -1.408 -15.412 1.00 83.00 71 GLU A N 1
ATOM 534 C CA . GLU A 1 71 ? 2.529 -1.156 -15.455 1.00 83.00 71 GLU A CA 1
ATOM 535 C C . GLU A 1 71 ? 3.043 -0.390 -14.223 1.00 83.00 71 GLU A C 1
ATOM 537 O O . GLU A 1 71 ? 4.161 -0.620 -13.773 1.00 83.00 71 GLU A O 1
ATOM 542 N N . CYS A 1 72 ? 2.247 0.533 -13.671 1.00 87.19 72 CYS A N 1
ATOM 543 C CA . CYS A 1 72 ? 2.616 1.241 -12.441 1.00 87.19 72 CYS A CA 1
ATOM 544 C C . CYS A 1 72 ? 2.413 0.369 -11.201 1.00 87.19 72 CYS A C 1
ATOM 546 O O . CYS A 1 72 ? 3.168 0.508 -10.246 1.00 87.19 72 CYS A O 1
ATOM 548 N N . LEU A 1 73 ? 1.407 -0.511 -11.215 1.00 88.38 73 LEU A N 1
ATOM 549 C CA . LEU A 1 73 ? 1.145 -1.423 -10.109 1.00 88.38 73 LEU A CA 1
ATOM 550 C C . LEU A 1 73 ? 2.234 -2.486 -9.998 1.00 88.38 73 LEU A C 1
ATOM 552 O O . LEU A 1 73 ? 2.756 -2.682 -8.911 1.00 88.38 73 LEU A O 1
ATOM 556 N N . SER A 1 74 ? 2.615 -3.110 -11.116 1.00 90.19 74 SER A N 1
ATOM 557 C CA . SER A 1 74 ? 3.702 -4.094 -11.137 1.00 90.19 74 SER A CA 1
ATOM 558 C C . SER A 1 74 ? 4.991 -3.485 -10.595 1.00 90.19 74 SER A C 1
ATOM 560 O O . SER A 1 74 ? 5.584 -4.045 -9.691 1.00 90.19 74 SER A O 1
ATOM 562 N N . GLN A 1 75 ? 5.373 -2.288 -11.059 1.00 91.19 75 GLN A N 1
ATOM 563 C CA . GLN A 1 75 ? 6.580 -1.619 -10.561 1.00 91.19 75 GLN A CA 1
ATOM 564 C C . GLN A 1 75 ? 6.491 -1.205 -9.086 1.00 91.19 75 GLN A C 1
ATOM 566 O O . GLN A 1 75 ? 7.525 -1.105 -8.434 1.00 91.19 75 GLN A O 1
ATOM 571 N N . PHE A 1 76 ? 5.291 -0.904 -8.578 1.00 90.88 76 PHE A N 1
ATOM 572 C CA . PHE A 1 76 ? 5.084 -0.626 -7.158 1.00 90.88 76 PHE A CA 1
ATOM 573 C C . PHE A 1 76 ? 5.293 -1.893 -6.324 1.00 90.88 76 PHE A C 1
ATOM 575 O O . PHE A 1 76 ? 6.029 -1.844 -5.346 1.00 90.88 76 PHE A O 1
ATOM 582 N N . ILE A 1 77 ? 4.696 -3.013 -6.746 1.00 92.62 77 ILE A N 1
ATOM 583 C CA . ILE A 1 77 ? 4.868 -4.315 -6.092 1.00 92.62 77 ILE A CA 1
ATOM 584 C C . ILE A 1 77 ? 6.346 -4.706 -6.118 1.00 92.62 77 ILE A C 1
ATOM 586 O O . ILE A 1 77 ? 6.907 -4.921 -5.058 1.00 92.62 77 ILE A O 1
ATOM 590 N N . ASP A 1 78 ? 7.016 -4.628 -7.272 1.00 93.00 78 ASP A N 1
ATOM 591 C CA . ASP A 1 78 ? 8.448 -4.943 -7.408 1.00 93.00 78 ASP A CA 1
ATOM 592 C C . ASP A 1 78 ? 9.363 -4.125 -6.467 1.00 93.00 78 ASP A C 1
ATOM 594 O O . ASP A 1 78 ? 10.493 -4.526 -6.205 1.00 93.00 78 ASP A O 1
ATOM 598 N N . HIS A 1 79 ? 8.925 -2.945 -6.005 1.00 92.00 79 HIS A N 1
ATOM 599 C CA . HIS A 1 79 ? 9.691 -2.120 -5.062 1.00 92.00 79 HIS A CA 1
ATOM 600 C C . HIS A 1 79 ? 9.446 -2.463 -3.594 1.00 92.00 79 HIS A C 1
ATOM 602 O O . HIS A 1 79 ? 10.282 -2.104 -2.768 1.00 92.00 79 HIS A O 1
ATOM 608 N N . CYS A 1 80 ? 8.297 -3.052 -3.271 1.00 93.00 80 CYS A N 1
ATOM 609 C CA . CYS A 1 80 ? 7.927 -3.402 -1.903 1.00 93.00 80 CYS A CA 1
ATOM 610 C C . CYS A 1 80 ? 8.089 -4.909 -1.624 1.00 93.00 80 CYS A C 1
ATOM 612 O O . CYS A 1 80 ? 8.250 -5.278 -0.474 1.00 93.00 80 CYS A O 1
ATOM 614 N N . ASP A 1 81 ? 8.042 -5.763 -2.649 1.00 94.75 81 ASP A N 1
ATOM 615 C CA . ASP A 1 81 ? 8.179 -7.226 -2.582 1.00 94.75 81 ASP A CA 1
ATOM 616 C C . ASP A 1 81 ? 9.665 -7.633 -2.483 1.00 94.75 81 ASP A C 1
ATOM 618 O O . ASP A 1 81 ? 10.260 -8.138 -3.440 1.00 94.75 81 ASP A O 1
ATOM 622 N N . ASP A 1 82 ? 10.323 -7.291 -1.368 1.00 93.38 82 ASP A N 1
ATOM 623 C CA . ASP A 1 82 ? 11.777 -7.437 -1.202 1.00 93.38 82 ASP A CA 1
ATOM 624 C C . ASP A 1 82 ? 12.220 -8.442 -0.121 1.00 93.38 82 ASP A C 1
ATOM 626 O O . ASP A 1 82 ? 13.370 -8.900 -0.149 1.00 93.38 82 ASP A O 1
ATOM 630 N N . ILE A 1 83 ? 11.323 -8.855 0.780 1.00 92.44 83 ILE A N 1
ATOM 631 C CA . ILE A 1 83 ? 11.593 -9.870 1.810 1.00 92.44 83 ILE A CA 1
ATOM 632 C C . ILE A 1 83 ? 11.336 -11.275 1.254 1.00 92.44 83 ILE A C 1
ATOM 634 O O . ILE A 1 83 ? 12.163 -12.179 1.420 1.00 92.44 83 ILE A O 1
ATOM 638 N N . SER A 1 84 ? 10.203 -11.462 0.582 1.00 93.12 84 SER A N 1
ATOM 639 C CA . SER A 1 84 ? 9.704 -12.723 0.045 1.00 93.12 84 SER A CA 1
ATOM 640 C C . SER A 1 84 ? 9.105 -12.534 -1.345 1.00 93.12 84 SER A C 1
ATOM 642 O O . SER A 1 84 ? 7.900 -12.557 -1.501 1.00 93.12 84 SER A O 1
ATOM 644 N N . ILE A 1 85 ? 9.979 -12.496 -2.356 1.00 94.44 85 ILE A N 1
ATOM 645 C CA . ILE A 1 85 ? 9.626 -12.268 -3.768 1.00 94.44 85 ILE A CA 1
ATOM 646 C C . ILE A 1 85 ? 8.612 -13.298 -4.302 1.00 94.44 85 ILE A C 1
ATOM 648 O O . ILE A 1 85 ? 9.001 -14.345 -4.842 1.00 94.44 85 ILE A O 1
ATOM 652 N N . ASP A 1 86 ? 7.320 -13.005 -4.173 1.00 94.88 86 ASP A N 1
ATOM 653 C CA . ASP A 1 86 ? 6.209 -13.880 -4.561 1.00 94.88 86 ASP A CA 1
ATOM 654 C C . ASP A 1 86 ? 5.070 -13.161 -5.313 1.00 94.88 86 ASP A C 1
ATOM 656 O O . ASP A 1 86 ? 4.139 -13.810 -5.810 1.00 94.88 86 ASP A O 1
ATOM 660 N N . GLY A 1 87 ? 5.194 -11.845 -5.507 1.00 94.12 87 GLY A N 1
ATOM 661 C CA . GLY A 1 87 ? 4.216 -10.999 -6.185 1.00 94.12 87 GLY A CA 1
ATOM 662 C C . GLY A 1 87 ? 3.041 -10.565 -5.306 1.00 94.12 87 GLY A C 1
ATOM 663 O O . GLY A 1 87 ? 2.092 -9.960 -5.824 1.00 94.12 87 GLY A O 1
ATOM 664 N N . LEU A 1 88 ? 3.083 -10.874 -4.012 1.00 95.44 8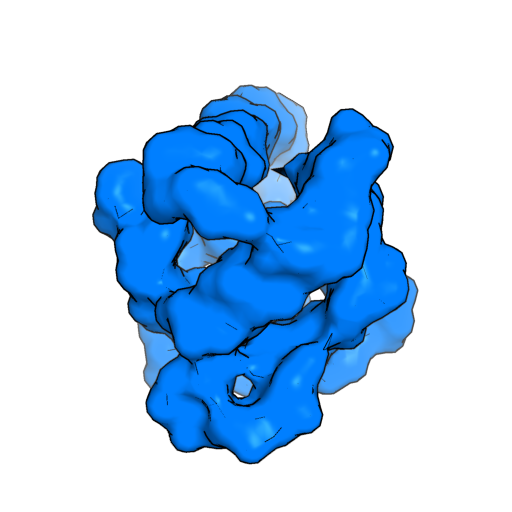8 LEU A N 1
ATOM 665 C CA . LEU A 1 88 ? 2.207 -10.354 -2.972 1.00 95.44 88 LEU A CA 1
ATOM 666 C C . LEU A 1 88 ? 3.008 -9.396 -2.092 1.00 95.44 88 LEU A C 1
ATOM 668 O O . LEU A 1 88 ? 4.228 -9.434 -2.061 1.00 95.44 88 LEU A O 1
ATOM 672 N N . ILE A 1 89 ? 2.314 -8.507 -1.386 1.00 95.31 89 ILE A N 1
ATOM 673 C CA . ILE A 1 89 ? 2.953 -7.664 -0.374 1.00 95.31 89 ILE A CA 1
ATOM 674 C C . ILE A 1 89 ? 2.462 -8.111 0.990 1.00 95.31 89 ILE A C 1
ATOM 676 O O . ILE A 1 89 ? 1.336 -7.800 1.379 1.00 95.31 89 ILE A O 1
ATOM 680 N N . SER A 1 90 ? 3.298 -8.835 1.720 1.00 95.44 90 SER A N 1
ATOM 681 C CA . SER A 1 90 ? 3.063 -9.120 3.128 1.00 95.44 90 SER A CA 1
ATOM 682 C C . SER A 1 90 ? 3.073 -7.837 3.957 1.00 95.44 90 SER A C 1
ATOM 684 O O . SER A 1 90 ? 3.562 -6.777 3.554 1.00 95.44 90 SER A O 1
ATOM 686 N N . ILE A 1 91 ? 2.558 -7.931 5.175 1.00 93.25 91 ILE A N 1
ATOM 687 C CA . ILE A 1 91 ? 2.623 -6.813 6.106 1.00 93.25 91 ILE A CA 1
ATOM 688 C C . ILE A 1 91 ? 4.055 -6.370 6.439 1.00 93.25 91 ILE A C 1
ATOM 690 O O . ILE A 1 91 ? 4.298 -5.174 6.569 1.00 93.25 91 ILE A O 1
ATOM 694 N N . ASP A 1 92 ? 5.007 -7.300 6.545 1.00 94.19 92 ASP A N 1
ATOM 695 C CA . ASP A 1 92 ? 6.403 -6.961 6.834 1.00 94.19 92 ASP A CA 1
ATOM 696 C C . ASP A 1 92 ? 7.015 -6.159 5.672 1.00 94.19 92 ASP A C 1
ATOM 698 O O . ASP A 1 92 ? 7.606 -5.104 5.899 1.00 94.19 92 ASP A O 1
ATOM 702 N N . GLU A 1 93 ? 6.764 -6.583 4.433 1.00 95.19 93 GLU A N 1
ATOM 703 C CA . GLU A 1 93 ? 7.170 -5.882 3.204 1.00 95.19 93 GLU A CA 1
ATOM 704 C C . GLU A 1 93 ? 6.521 -4.507 3.078 1.00 95.19 93 GLU A C 1
ATOM 706 O O . GLU A 1 93 ? 7.167 -3.519 2.737 1.00 95.19 93 GLU A O 1
ATOM 711 N N . TRP A 1 94 ? 5.237 -4.397 3.416 1.00 92.69 94 TRP A N 1
ATOM 712 C CA . TRP A 1 94 ? 4.550 -3.111 3.431 1.00 92.69 94 TRP A CA 1
ATOM 713 C C . TRP A 1 94 ? 5.185 -2.124 4.415 1.00 92.69 94 TRP A C 1
ATOM 715 O O . TRP A 1 94 ? 5.336 -0.938 4.111 1.00 92.69 94 TRP A O 1
ATOM 725 N N . CYS A 1 95 ? 5.538 -2.603 5.608 1.00 91.06 95 CYS A N 1
ATOM 726 C CA . CYS A 1 95 ? 6.108 -1.781 6.667 1.00 91.06 95 CYS A CA 1
ATOM 727 C C . CYS A 1 95 ? 7.584 -1.424 6.416 1.00 91.06 95 CYS A C 1
ATOM 729 O O . CYS A 1 95 ? 8.026 -0.395 6.930 1.00 91.06 95 CYS A O 1
ATOM 731 N N . ASP A 1 96 ? 8.311 -2.211 5.615 1.00 92.38 96 ASP A N 1
ATOM 732 C CA . ASP A 1 96 ? 9.689 -1.924 5.184 1.00 92.38 96 ASP A CA 1
ATOM 733 C C . ASP A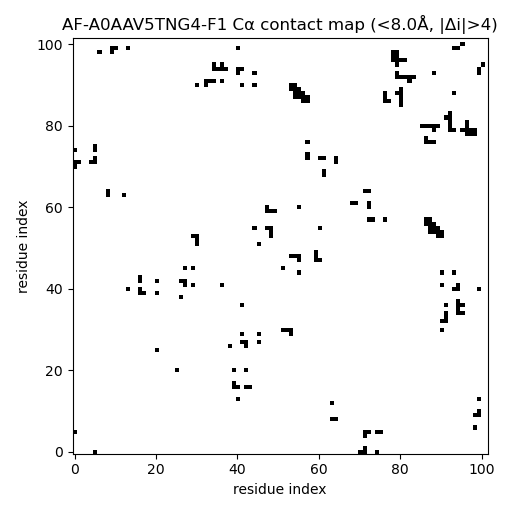 1 96 ? 9.774 -1.261 3.794 1.00 92.38 96 ASP A C 1
ATOM 735 O O . ASP A 1 96 ? 10.849 -0.838 3.369 1.00 92.38 96 ASP A O 1
ATOM 739 N N . CYS A 1 97 ? 8.647 -1.104 3.084 1.00 91.88 97 CYS A N 1
ATOM 740 C CA . CYS A 1 97 ? 8.678 -0.668 1.692 1.00 91.88 97 CYS A CA 1
ATOM 741 C C . CYS A 1 97 ? 9.324 0.725 1.520 1.00 91.88 97 CYS A C 1
ATOM 743 O O . CYS A 1 97 ? 8.775 1.731 1.993 1.00 91.88 97 CYS A O 1
ATOM 745 N N . PRO A 1 98 ? 10.408 0.853 0.727 1.00 86.75 98 PRO A N 1
ATOM 746 C CA . PRO A 1 98 ? 11.132 2.113 0.542 1.00 86.75 98 PRO A CA 1
ATOM 747 C C . PRO A 1 98 ? 10.277 3.267 0.005 1.00 86.75 98 PRO A C 1
ATOM 749 O O . PRO A 1 98 ? 10.551 4.433 0.290 1.00 86.75 98 PRO A O 1
ATOM 752 N N . LEU A 1 99 ? 9.235 2.956 -0.772 1.00 84.88 99 LEU A N 1
ATOM 753 C CA . LEU A 1 99 ? 8.309 3.945 -1.329 1.00 84.88 99 LEU A CA 1
ATOM 754 C C . LEU A 1 99 ? 7.366 4.552 -0.280 1.00 84.88 99 LEU A C 1
ATOM 756 O O . LEU A 1 99 ? 6.770 5.597 -0.538 1.00 84.88 99 LEU A O 1
ATOM 760 N N . LEU A 1 100 ? 7.196 3.893 0.868 1.00 79.69 100 LEU A N 1
ATOM 761 C CA . LEU A 1 100 ? 6.270 4.289 1.931 1.00 79.69 100 LEU A CA 1
ATOM 762 C C . LEU A 1 100 ? 6.973 4.913 3.149 1.00 79.69 100 LEU A C 1
ATOM 764 O O . LEU A 1 100 ? 6.300 5.418 4.047 1.00 79.69 100 LEU A O 1
ATOM 768 N N . LEU A 1 101 ? 8.310 4.912 3.164 1.00 72.25 101 LEU A N 1
ATOM 769 C CA . LEU A 1 101 ? 9.149 5.422 4.256 1.00 72.25 101 LEU A CA 1
ATOM 770 C C . LEU A 1 101 ? 9.681 6.854 4.030 1.00 72.25 101 LEU A C 1
ATOM 772 O O . LEU A 1 101 ? 10.412 7.371 4.878 1.00 72.25 101 LEU A O 1
ATOM 776 N N . SER A 1 102 ? 9.355 7.485 2.894 1.00 58.09 102 SER A N 1
ATOM 777 C CA . SER A 1 102 ? 9.890 8.790 2.459 1.00 58.09 102 SER A CA 1
ATOM 778 C C . SER A 1 102 ? 9.097 10.006 2.926 1.00 58.09 102 SER A C 1
ATOM 780 O O . SER A 1 102 ? 7.849 9.951 2.832 1.00 58.09 102 SER A O 1
#

Sequence (102 aa):
CSMNEVNGVANRLLLWSNQIHSNSGIDVALPSHSIPCHPSSAWIFSQFDGDNDGFLTPTELISLVGGKREECLSQFIDHCDDISIDGLISIDEWCDCPLLLS

Solvent-accessible surface area (backbone atoms only — not comparable to full-atom values): 6009 Å² total; per-residue (Å²): 102,54,71,71,55,38,52,49,41,39,52,50,51,56,52,50,30,57,58,48,45,73,70,64,76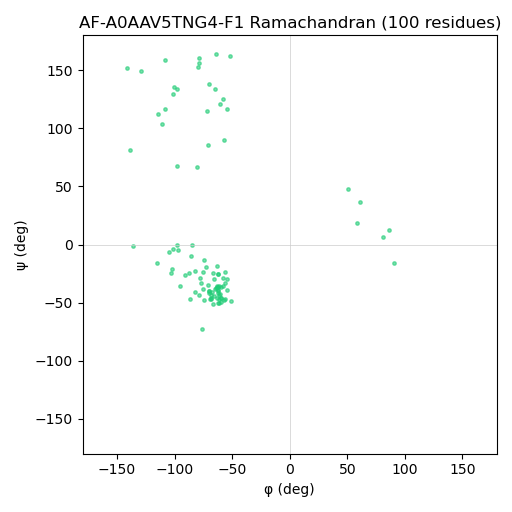,66,88,64,88,71,71,96,68,88,53,85,56,53,67,55,58,49,39,47,48,62,72,44,29,83,85,69,82,50,47,36,45,66,78,50,50,46,72,67,37,72,85,53,46,65,61,34,43,51,56,46,47,67,58,26,33,74,84,64,81,74,79,39,34,39,58,42,25,58,50,65,15,66,71,74,75,113

Radius of gyration: 12.63 Å; Cα contacts (8 Å, |Δi|>4): 122; chains: 1; bounding box: 22×26×31 Å

pLDDT: mean 83.36, std 9.89, range [58.09, 95.44]

Foldseek 3Di:
DDPVLLLVLLVVLLVVLVVVCVVVVDQDDADDEDADADSSLNVSQVVLPPVRPQKHALVSCQVSSPPVGDPSSQVNQVQLCDPPNDRIHGPHSSRVRPSNPD

InterPro domains:
  IPR002048 EF-hand domain [PS50222] (44-71)
  IPR011992 EF-hand domain pair [SSF47473] (1-97)
  IPR018247 EF-Hand 1, calcium-binding site [PS00018] (49-61)
  IPR019577 SPARC/Testican, calcium-binding domain [PF10591] (37-97)

Mean predicted aligned error: 5.26 Å

Organism: NCBI:txid358040